Protein AF-A0A6C0TVD8-F1 (afdb_monomer)

Foldseek 3Di:
DDDDDPPPPPPVPPPPVVVPDQPAADWDDDDPPIDHDPVRDDPSNDDDCPVVVVVVPDPPDPPDDD

Secondary structure (DSSP, 8-state):
-PPP------TT---HHHHT-PPPPPEES-GGG-EE-GGG--GGGS---TTHHHHHHS--PPP---

Solvent-accessible surface area (backbone atoms only — not comparable to full-atom values): 4698 Å² total; per-residue (Å²): 137,82,79,80,78,79,78,77,74,69,86,78,62,65,56,76,69,60,74,68,58,58,70,79,62,60,70,42,72,58,81,96,60,49,40,69,40,73,90,66,61,54,89,72,59,59,76,88,59,75,74,53,56,64,64,71,72,49,83,77,76,73,80,76,84,131

Structure (mmCIF, N/CA/C/O backbone):
data_AF-A0A6C0TVD8-F1
#
_entry.id   AF-A0A6C0TVD8-F1
#
loop_
_atom_site.group_PDB
_atom_site.id
_atom_site.type_symbol
_atom_site.label_atom_id
_atom_site.label_alt_id
_atom_site.label_comp_id
_atom_site.label_asym_id
_atom_site.label_entity_id
_atom_site.label_seq_id
_atom_site.pdbx_PDB_ins_code
_atom_site.Cartn_x
_atom_site.Cartn_y
_atom_site.Cartn_z
_atom_site.occupancy
_atom_site.B_iso_or_equiv
_atom_site.auth_seq_id
_atom_site.auth_comp_id
_atom_site.auth_asym_id
_atom_site.auth_atom_id
_atom_site.pdbx_PDB_model_num
ATOM 1 N N . MET A 1 1 ? 4.096 -21.622 -54.377 1.00 42.34 1 MET A N 1
ATOM 2 C CA . MET A 1 1 ? 4.255 -22.459 -53.174 1.00 42.34 1 MET A CA 1
ATOM 3 C C . MET A 1 1 ? 4.259 -21.489 -52.008 1.00 42.34 1 MET A C 1
ATOM 5 O O . MET A 1 1 ? 5.284 -20.873 -51.762 1.00 42.34 1 MET A O 1
ATOM 9 N N . SER A 1 2 ? 3.090 -21.214 -51.435 1.00 43.28 2 SER A N 1
ATOM 10 C CA . SER A 1 2 ? 2.948 -20.290 -50.307 1.00 43.28 2 SER A CA 1
ATOM 11 C C . SER A 1 2 ? 3.084 -21.104 -49.027 1.00 43.28 2 SER A C 1
ATOM 13 O O . SER A 1 2 ? 2.308 -22.037 -48.828 1.00 43.28 2 SER A O 1
ATOM 15 N N . GLU A 1 3 ? 4.083 -20.803 -48.206 1.00 57.31 3 GLU A N 1
ATOM 16 C CA . GLU A 1 3 ? 4.174 -21.350 -46.852 1.00 57.31 3 GLU A CA 1
ATOM 17 C C . GLU A 1 3 ? 3.081 -20.706 -45.985 1.00 57.31 3 GLU A C 1
ATOM 19 O O . GLU A 1 3 ? 2.860 -19.494 -46.097 1.00 57.31 3 GLU A O 1
ATOM 24 N N . PRO A 1 4 ? 2.356 -21.474 -45.155 1.00 55.75 4 PRO A N 1
ATOM 25 C CA . PRO A 1 4 ? 1.383 -20.892 -44.254 1.00 55.75 4 PRO A CA 1
ATOM 26 C C . PRO A 1 4 ? 2.157 -20.232 -43.115 1.00 55.75 4 PRO A C 1
ATOM 28 O O . PRO A 1 4 ? 2.885 -20.897 -42.378 1.00 55.75 4 PRO A O 1
ATOM 31 N N . VAL A 1 5 ? 2.005 -18.917 -42.973 1.00 58.56 5 VA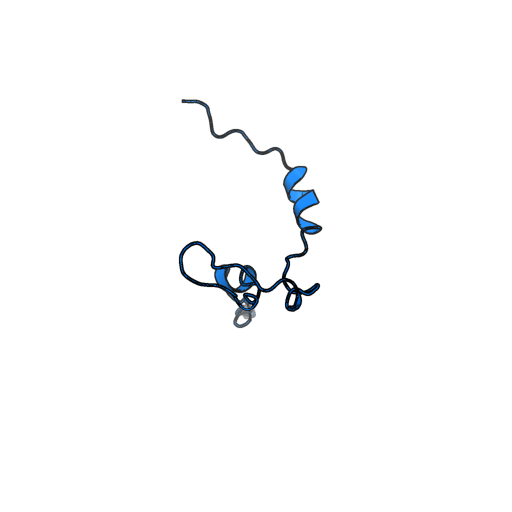L A N 1
ATOM 32 C CA . VAL A 1 5 ? 2.368 -18.245 -41.7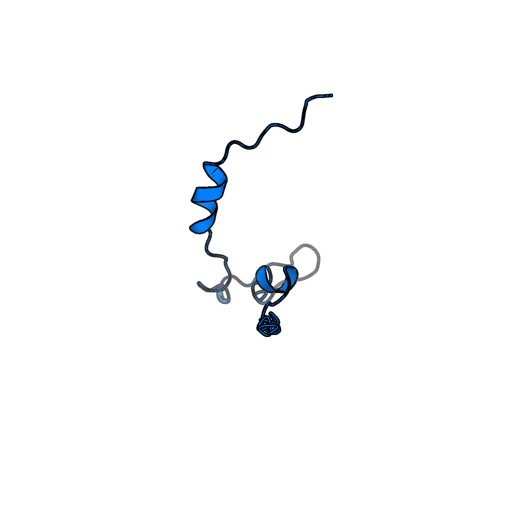29 1.00 58.56 5 VAL A CA 1
ATOM 33 C C . VAL A 1 5 ? 1.546 -18.913 -40.629 1.00 58.56 5 VAL A C 1
ATOM 35 O O . VAL A 1 5 ? 0.318 -18.866 -40.645 1.00 58.56 5 VAL A O 1
ATOM 38 N N . ALA A 1 6 ? 2.218 -19.635 -39.733 1.00 57.19 6 ALA A N 1
ATOM 39 C CA . ALA A 1 6 ? 1.604 -20.091 -38.502 1.00 57.19 6 ALA A CA 1
ATOM 40 C C . ALA A 1 6 ? 1.211 -18.823 -37.747 1.00 57.19 6 ALA A C 1
ATOM 42 O O . ALA A 1 6 ? 2.061 -18.131 -37.187 1.00 57.19 6 ALA A O 1
ATOM 43 N N . GLN A 1 7 ? -0.068 -18.477 -37.837 1.00 48.06 7 GLN A N 1
ATOM 44 C CA . GLN A 1 7 ? -0.691 -17.464 -37.014 1.00 48.06 7 GLN A CA 1
ATOM 45 C C . GLN A 1 7 ? -0.535 -17.975 -35.577 1.00 48.06 7 GLN A C 1
ATOM 47 O O . GLN A 1 7 ? -1.245 -18.875 -35.141 1.00 48.06 7 GLN A O 1
ATOM 52 N N . HIS A 1 8 ? 0.498 -17.507 -34.879 1.00 50.22 8 HIS A N 1
ATOM 53 C CA . HIS A 1 8 ? 0.589 -17.674 -33.438 1.00 50.22 8 HIS A CA 1
ATOM 54 C C . HIS A 1 8 ? -0.348 -16.620 -32.858 1.00 50.22 8 HIS A C 1
ATOM 56 O O . HIS A 1 8 ? 0.086 -15.543 -32.445 1.00 50.22 8 HIS A O 1
ATOM 62 N N . ASP A 1 9 ? -1.650 -16.883 -32.964 1.00 47.16 9 ASP A N 1
ATOM 63 C CA . ASP A 1 9 ? -2.647 -16.127 -32.235 1.00 47.16 9 ASP A CA 1
ATOM 64 C C . ASP A 1 9 ? -2.275 -16.231 -30.753 1.00 47.16 9 ASP A C 1
ATOM 66 O O . ASP A 1 9 ? -2.261 -17.303 -30.148 1.00 47.16 9 ASP A O 1
ATOM 70 N N . ASN A 1 10 ? -1.876 -15.094 -30.186 1.00 54.88 10 ASN A N 1
ATOM 71 C CA . ASN A 1 10 ? -1.692 -14.915 -28.753 1.00 54.88 10 ASN A CA 1
ATOM 72 C C . ASN A 1 10 ? -3.083 -14.903 -28.095 1.00 54.88 10 ASN A C 1
ATOM 74 O O . ASN A 1 10 ? -3.533 -13.896 -27.560 1.00 54.88 10 ASN A O 1
ATOM 78 N N . GLU A 1 11 ? -3.795 -16.024 -28.169 1.00 56.62 11 GLU A N 1
ATOM 79 C CA . GLU A 1 11 ? -5.049 -16.262 -27.441 1.00 56.62 11 GLU A CA 1
ATOM 80 C C . GLU A 1 11 ? -4.813 -16.395 -25.923 1.00 56.62 11 GLU A C 1
ATOM 82 O O . GLU A 1 11 ? -5.767 -16.434 -25.151 1.00 56.62 11 GLU A O 1
ATOM 87 N N . ASP A 1 12 ? -3.542 -16.398 -25.504 1.00 59.91 12 ASP A N 1
ATOM 88 C CA . ASP A 1 12 ? -3.073 -16.503 -24.122 1.00 59.91 12 ASP A CA 1
ATOM 89 C C . ASP A 1 12 ? -2.404 -15.210 -23.604 1.00 59.91 12 ASP A C 1
ATOM 91 O O . ASP A 1 12 ? -1.811 -15.239 -22.535 1.00 59.91 12 ASP A O 1
ATOM 95 N N . ASP A 1 13 ? -2.463 -14.069 -24.317 1.00 68.00 13 ASP A N 1
ATOM 96 C CA . ASP A 1 13 ? -1.954 -12.791 -23.776 1.00 68.00 13 ASP A CA 1
ATOM 97 C C . ASP A 1 13 ? -3.049 -12.133 -22.916 1.00 68.00 13 ASP A C 1
ATOM 99 O O . ASP A 1 13 ? -3.991 -11.538 -23.458 1.00 68.00 13 ASP A O 1
ATOM 103 N N . PRO A 1 14 ? -2.991 -12.230 -21.569 1.00 62.06 14 P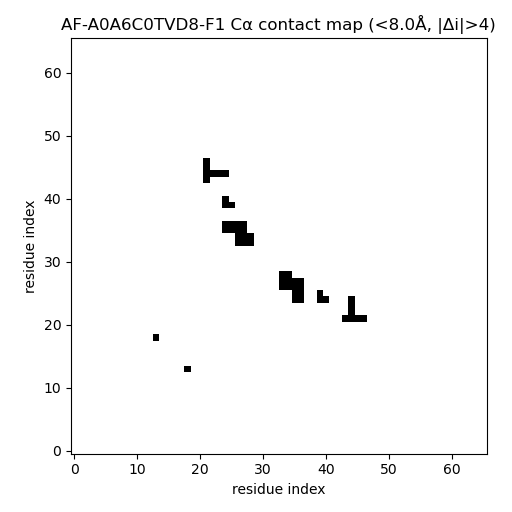RO A N 1
ATOM 104 C CA . PRO A 1 14 ? -3.874 -11.453 -20.722 1.00 62.06 14 PRO A CA 1
ATOM 105 C C . PRO A 1 14 ? -3.527 -9.991 -20.998 1.00 62.06 14 PRO A C 1
ATOM 107 O O . PRO A 1 14 ? -2.446 -9.536 -20.636 1.00 62.06 14 PRO A O 1
ATOM 110 N N . GLY A 1 15 ? -4.406 -9.264 -21.692 1.00 72.94 15 GLY A N 1
ATOM 111 C CA . GLY A 1 15 ? -4.131 -7.895 -22.134 1.00 72.94 15 GLY A CA 1
ATOM 112 C C . GLY A 1 15 ? -3.575 -6.995 -21.014 1.00 72.94 15 GLY A C 1
ATOM 113 O O . GLY A 1 15 ? -3.691 -7.311 -19.831 1.00 72.94 15 GLY A O 1
ATOM 114 N N . PRO A 1 16 ? -2.991 -5.828 -21.332 1.00 66.75 16 PRO A N 1
ATOM 115 C CA . PRO A 1 16 ? -2.133 -5.057 -20.418 1.00 66.75 16 PRO A CA 1
ATOM 116 C C . PRO A 1 16 ? -2.718 -4.781 -19.019 1.00 66.75 16 PRO A C 1
ATOM 118 O O . PRO A 1 16 ? -1.967 -4.724 -18.052 1.00 66.75 16 PRO A O 1
ATOM 121 N N . LEU A 1 17 ? -4.043 -4.660 -18.890 1.00 66.50 17 LEU A N 1
ATOM 122 C CA . LEU A 1 17 ? -4.728 -4.522 -17.599 1.00 66.50 17 LEU A CA 1
ATOM 123 C C . LEU A 1 17 ? -4.600 -5.763 -16.705 1.00 66.50 17 LEU A C 1
ATOM 125 O O . LEU A 1 17 ? -4.399 -5.635 -15.503 1.00 66.50 17 LEU A O 1
ATOM 129 N N . ALA A 1 18 ? -4.698 -6.956 -17.284 1.00 69.31 18 ALA A N 1
ATOM 130 C CA . ALA A 1 18 ? -4.601 -8.211 -16.555 1.00 69.31 18 ALA A CA 1
ATOM 131 C C . ALA A 1 18 ? -3.157 -8.509 -16.111 1.00 69.31 18 ALA A C 1
ATOM 133 O O . ALA A 1 18 ? -2.963 -9.072 -15.040 1.00 69.31 18 ALA A O 1
ATOM 134 N N . ARG A 1 19 ? -2.140 -8.030 -16.846 1.00 65.44 19 ARG A N 1
ATOM 135 C CA . ARG A 1 19 ? -0.728 -8.099 -16.410 1.00 65.44 19 ARG A CA 1
ATOM 136 C C . ARG A 1 19 ? -0.410 -7.223 -15.196 1.00 65.44 19 ARG A C 1
ATOM 138 O O . ARG A 1 19 ? 0.560 -7.492 -14.499 1.00 65.44 19 ARG A O 1
ATOM 145 N N . GLY A 1 20 ? -1.199 -6.175 -14.955 1.00 63.22 20 GLY A N 1
ATOM 146 C CA . GLY A 1 20 ? -1.036 -5.271 -13.811 1.00 63.22 20 GLY A CA 1
ATOM 147 C C . GLY A 1 20 ? -1.944 -5.585 -12.619 1.00 63.22 20 GLY A C 1
ATOM 148 O O . GLY A 1 20 ? -1.895 -4.874 -11.617 1.00 63.22 20 GLY A O 1
ATOM 149 N N . ALA A 1 21 ? -2.797 -6.606 -12.719 1.00 61.06 21 ALA A N 1
ATOM 150 C CA . ALA A 1 21 ? -3.788 -6.914 -11.698 1.00 61.06 21 ALA A CA 1
ATOM 151 C C . ALA A 1 21 ? -3.206 -7.859 -10.635 1.00 61.06 21 ALA A C 1
ATOM 153 O O . ALA A 1 21 ? -3.427 -9.067 -10.671 1.00 61.06 21 ALA A O 1
ATOM 154 N N . ALA A 1 22 ? -2.483 -7.304 -9.660 1.00 65.56 22 ALA A N 1
ATOM 155 C CA . ALA A 1 22 ? -2.269 -8.002 -8.393 1.00 65.56 22 ALA A CA 1
ATOM 156 C C . ALA A 1 22 ? -3.630 -8.195 -7.698 1.00 65.56 22 ALA A C 1
ATOM 158 O O . ALA A 1 22 ? -4.457 -7.277 -7.675 1.00 65.56 22 ALA A O 1
ATOM 159 N N . SER A 1 23 ? -3.883 -9.386 -7.147 1.00 71.62 23 SER A N 1
ATOM 160 C CA . SER A 1 23 ? -5.114 -9.631 -6.390 1.00 71.62 23 SER A CA 1
ATOM 161 C C . SER A 1 23 ? -5.156 -8.701 -5.180 1.00 71.62 23 SER A C 1
ATOM 163 O O . SER A 1 23 ? -4.227 -8.685 -4.375 1.00 71.62 23 SER A O 1
ATOM 165 N N . LEU A 1 24 ? -6.234 -7.924 -5.046 1.00 75.06 24 LEU A N 1
ATOM 166 C CA . LEU A 1 24 ? -6.371 -6.964 -3.955 1.00 75.06 24 LEU A CA 1
ATOM 167 C C . LEU A 1 24 ? -6.558 -7.703 -2.618 1.00 75.06 24 LEU A C 1
ATOM 169 O O . LEU A 1 24 ? -7.489 -8.506 -2.502 1.00 75.06 24 LEU A O 1
ATOM 173 N N . PRO A 1 25 ? -5.724 -7.422 -1.601 1.00 83.50 25 PRO A N 1
ATOM 174 C CA . PRO A 1 25 ? -5.930 -7.930 -0.252 1.00 83.50 25 PRO A CA 1
ATOM 175 C C . PRO A 1 25 ? -7.265 -7.433 0.330 1.00 83.50 25 PRO A C 1
ATOM 177 O O . PRO A 1 25 ? -7.768 -6.379 -0.080 1.00 83.50 25 PRO A O 1
ATOM 180 N N . PRO A 1 26 ? -7.842 -8.141 1.315 1.00 90.88 26 PRO A N 1
ATOM 181 C CA . PRO A 1 26 ? -9.033 -7.681 2.012 1.00 90.88 26 PRO A CA 1
ATOM 182 C C . PRO A 1 26 ? -8.802 -6.312 2.661 1.00 90.88 26 PRO A C 1
ATOM 184 O O . PRO A 1 26 ? -7.722 -6.003 3.166 1.00 90.88 26 PRO A O 1
ATOM 187 N N . VAL A 1 27 ? -9.844 -5.482 2.638 1.00 92.62 27 VAL A N 1
ATOM 188 C CA . VAL A 1 27 ? -9.845 -4.136 3.219 1.00 92.62 27 VAL A CA 1
ATOM 189 C C . VAL A 1 27 ? -10.604 -4.162 4.544 1.00 92.62 27 VAL A C 1
ATOM 191 O O . VAL A 1 27 ? -11.714 -4.686 4.620 1.00 92.62 27 VAL A O 1
ATOM 194 N N . ILE A 1 28 ? -10.010 -3.572 5.578 1.00 94.88 28 ILE A N 1
ATOM 195 C CA . ILE A 1 28 ? -10.577 -3.392 6.916 1.00 94.88 28 ILE A CA 1
ATOM 196 C C . ILE A 1 28 ? -10.829 -1.903 7.195 1.00 94.88 28 ILE A C 1
ATOM 198 O O . ILE A 1 28 ? -10.115 -1.034 6.692 1.00 94.88 28 ILE A O 1
ATOM 202 N N . GLY A 1 29 ? -11.822 -1.601 8.034 1.00 93.25 29 GLY A N 1
ATOM 203 C CA . GLY A 1 29 ? -12.270 -0.228 8.300 1.00 93.25 29 GLY A CA 1
ATOM 204 C C . GLY A 1 29 ? -13.286 0.278 7.271 1.00 93.25 29 GLY A C 1
ATOM 205 O O . GLY A 1 29 ? -13.682 -0.441 6.359 1.00 93.25 29 GLY A O 1
ATOM 206 N N . GLU A 1 30 ? -13.739 1.520 7.432 1.00 94.06 30 GLU A N 1
ATOM 207 C CA . GLU A 1 30 ? -14.824 2.094 6.630 1.00 94.06 30 GLU A CA 1
ATOM 208 C C . GLU A 1 30 ? -14.574 3.566 6.279 1.00 94.06 30 GLU A C 1
ATOM 210 O O . GLU A 1 30 ? -13.861 4.291 6.982 1.00 94.06 30 GLU A O 1
ATOM 215 N N . GLY A 1 31 ? -15.144 4.008 5.154 1.00 93.56 31 GLY A N 1
ATOM 216 C CA . GLY A 1 31 ? -14.991 5.373 4.649 1.00 93.56 31 GLY A CA 1
ATOM 217 C C . GLY A 1 31 ? -13.522 5.781 4.497 1.00 93.56 31 GLY A C 1
ATOM 218 O O . GLY A 1 31 ? -12.725 5.071 3.890 1.00 93.56 31 GLY A O 1
ATOM 219 N N . CYS A 1 32 ? -13.157 6.924 5.079 1.00 93.81 32 CYS A N 1
ATOM 220 C CA . CYS A 1 32 ? -11.797 7.471 5.019 1.00 93.81 32 CYS A CA 1
ATOM 221 C C . CYS A 1 32 ? -10.758 6.668 5.823 1.00 93.81 32 CYS A C 1
ATOM 223 O O . CYS A 1 32 ? -9.571 6.968 5.732 1.00 93.81 32 CYS A O 1
ATOM 225 N N . LEU A 1 33 ? -11.187 5.697 6.635 1.00 92.00 33 LEU A N 1
ATOM 226 C CA . LEU A 1 33 ? -10.304 4.851 7.446 1.00 92.00 33 LEU A CA 1
ATOM 227 C C . LEU A 1 33 ? -10.110 3.450 6.850 1.00 92.00 33 LEU A C 1
ATOM 229 O O . LEU A 1 33 ? -9.485 2.601 7.485 1.00 92.00 33 LEU A O 1
ATOM 233 N N . ALA A 1 34 ? -10.647 3.199 5.655 1.00 94.69 34 ALA A N 1
ATOM 234 C CA . ALA A 1 34 ? -10.445 1.946 4.946 1.00 94.69 34 ALA A CA 1
ATOM 235 C C . ALA A 1 34 ? -8.954 1.736 4.616 1.00 94.69 34 ALA A C 1
ATOM 237 O O . ALA A 1 34 ? -8.285 2.634 4.100 1.00 94.69 34 ALA A O 1
ATOM 238 N N . ARG A 1 35 ? -8.434 0.541 4.910 1.00 92.44 35 ARG A N 1
ATOM 239 C CA . ARG A 1 35 ? -7.039 0.142 4.652 1.00 92.44 35 ARG A CA 1
ATOM 240 C C . ARG A 1 35 ? -6.936 -1.354 4.364 1.00 92.44 35 ARG A C 1
ATOM 242 O O . ARG A 1 35 ? -7.790 -2.109 4.810 1.00 92.44 35 ARG A O 1
ATOM 249 N N . PHE A 1 36 ? -5.884 -1.799 3.684 1.00 92.12 36 PHE A N 1
ATOM 250 C CA . 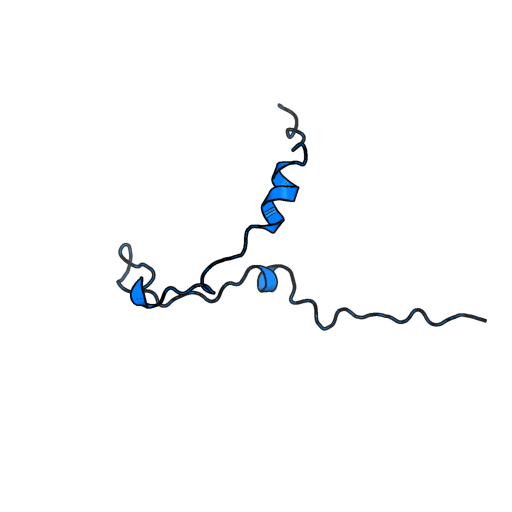PHE A 1 36 ? -5.617 -3.232 3.517 1.00 92.12 36 PHE A CA 1
ATOM 251 C C . PHE A 1 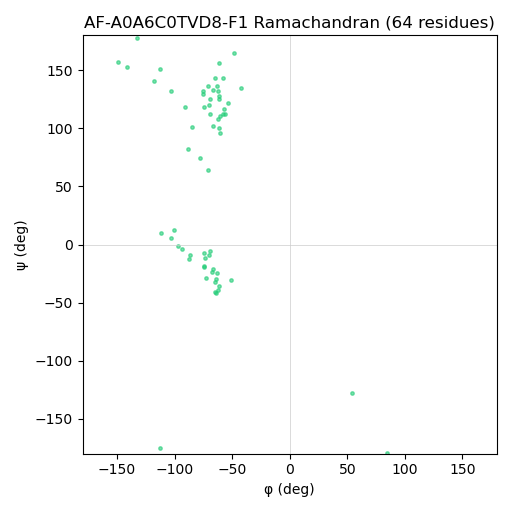36 ? -5.307 -3.907 4.860 1.00 92.12 36 PHE A C 1
ATOM 253 O O . PHE A 1 36 ? -4.669 -3.300 5.726 1.00 92.12 36 PHE A O 1
ATOM 260 N N . ASP A 1 37 ? -5.772 -5.145 5.028 1.00 92.62 37 ASP A N 1
ATOM 261 C CA . ASP A 1 37 ? -5.467 -5.982 6.185 1.00 92.62 37 ASP A CA 1
ATOM 262 C C . ASP A 1 37 ? -3.988 -6.404 6.151 1.00 92.62 37 ASP A C 1
ATOM 264 O O . ASP A 1 37 ? -3.603 -7.170 5.264 1.00 92.62 37 ASP A O 1
ATOM 268 N N . PRO A 1 38 ? -3.150 -5.931 7.093 1.00 89.75 38 PRO A N 1
ATOM 269 C CA . PRO A 1 38 ? -1.736 -6.282 7.116 1.00 89.75 38 PRO A CA 1
ATOM 270 C C . PRO A 1 38 ? -1.494 -7.776 7.353 1.00 89.75 38 PRO A C 1
ATOM 272 O O . PRO A 1 38 ? -0.508 -8.299 6.843 1.00 89.75 38 PRO A O 1
ATOM 275 N N . GLU A 1 39 ? -2.385 -8.471 8.066 1.00 92.38 39 GLU A N 1
ATOM 276 C CA . GLU A 1 39 ? -2.248 -9.907 8.346 1.00 92.38 39 GLU A CA 1
ATOM 277 C C . GLU A 1 39 ? -2.552 -10.757 7.105 1.00 92.38 39 GLU A C 1
ATOM 279 O O . GLU A 1 39 ? -2.158 -11.919 7.028 1.00 92.38 39 GLU A O 1
ATOM 284 N N . SER A 1 40 ? -3.245 -10.180 6.118 1.00 89.81 40 SER A N 1
ATOM 285 C CA . SER A 1 40 ? -3.545 -10.839 4.848 1.00 89.81 40 SER A CA 1
ATOM 286 C C . SER A 1 40 ? -2.525 -10.530 3.747 1.00 89.81 40 SER A C 1
ATOM 288 O O . SER A 1 40 ? -2.661 -11.068 2.646 1.00 89.81 40 SER A O 1
ATOM 290 N N . LEU A 1 41 ? -1.535 -9.666 4.000 1.00 86.12 41 LEU A N 1
ATOM 291 C CA . LEU A 1 41 ? -0.476 -9.377 3.035 1.00 86.12 41 LEU A CA 1
ATOM 292 C C . LEU A 1 41 ? 0.522 -10.537 2.977 1.00 86.12 41 LEU A C 1
ATOM 294 O O . LEU A 1 41 ? 1.017 -11.005 4.000 1.00 86.12 41 LEU A O 1
ATOM 298 N N . ASN A 1 42 ? 0.844 -10.971 1.762 1.00 85.50 42 ASN A N 1
ATOM 299 C CA . ASN A 1 42 ? 1.796 -12.046 1.493 1.00 85.50 42 ASN A CA 1
ATOM 300 C C . ASN A 1 42 ? 2.789 -11.647 0.385 1.00 85.50 42 ASN A C 1
ATOM 302 O O . ASN A 1 42 ? 2.703 -10.559 -0.185 1.00 85.50 42 ASN A O 1
ATOM 306 N N . GLU A 1 43 ? 3.737 -12.531 0.074 1.00 82.81 43 GLU A N 1
ATOM 307 C CA . GLU A 1 43 ? 4.789 -12.288 -0.928 1.00 82.81 43 GLU A CA 1
ATOM 308 C C . GLU A 1 43 ? 4.233 -12.086 -2.350 1.00 82.81 43 GLU A C 1
ATOM 310 O O . GLU A 1 43 ? 4.846 -11.400 -3.164 1.00 82.81 43 GLU A O 1
ATOM 315 N N . GLU A 1 44 ? 3.041 -12.617 -2.631 1.00 81.25 44 GLU A N 1
ATOM 316 C CA . GLU A 1 44 ? 2.348 -12.502 -3.921 1.00 81.25 44 GLU A CA 1
ATOM 317 C C . GLU A 1 44 ? 1.496 -11.227 -4.034 1.00 81.25 44 GLU A C 1
ATOM 319 O O . GLU A 1 44 ? 1.007 -10.892 -5.110 1.00 81.25 44 GLU A O 1
ATOM 324 N N . SER A 1 45 ? 1.319 -10.485 -2.935 1.00 82.25 45 SER A N 1
ATOM 325 C CA . SER A 1 45 ? 0.525 -9.248 -2.905 1.00 82.25 45 SER A CA 1
ATOM 326 C C . SER A 1 45 ? 1.238 -8.062 -3.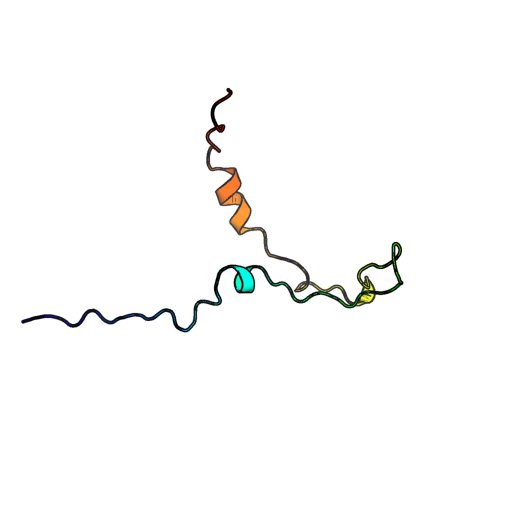577 1.00 82.25 45 SER A C 1
ATOM 328 O O . SER A 1 45 ? 0.654 -6.987 -3.718 1.00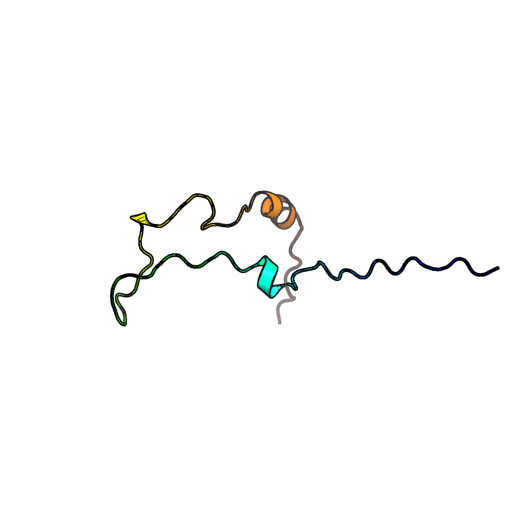 82.25 45 S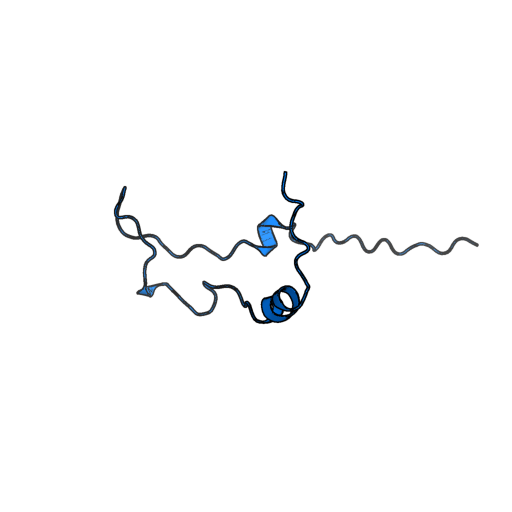ER A O 1
ATOM 330 N N . GLY A 1 46 ? 2.507 -8.232 -3.959 1.00 76.94 46 GLY A N 1
ATOM 331 C CA . GLY A 1 46 ? 3.328 -7.231 -4.637 1.00 76.94 46 GLY A CA 1
ATOM 332 C C . GLY A 1 46 ? 3.670 -7.609 -6.079 1.00 76.94 46 GLY A C 1
ATOM 333 O O . GLY A 1 46 ? 3.220 -8.610 -6.623 1.00 76.94 46 GLY A O 1
ATOM 334 N N . THR A 1 47 ? 4.500 -6.789 -6.717 1.00 76.88 47 THR A N 1
ATOM 335 C CA . THR A 1 47 ? 5.059 -7.059 -8.049 1.00 76.88 47 THR A CA 1
ATOM 336 C C . THR A 1 47 ? 6.576 -7.165 -7.948 1.00 76.88 47 THR A C 1
ATOM 338 O O . THR A 1 47 ? 7.199 -6.388 -7.223 1.00 76.88 47 THR A O 1
ATOM 341 N N . ASP A 1 48 ? 7.184 -8.105 -8.680 1.00 78.94 48 ASP A N 1
ATOM 342 C CA . ASP A 1 48 ? 8.640 -8.137 -8.830 1.00 78.94 48 ASP A CA 1
ATOM 343 C C . ASP A 1 48 ? 9.101 -6.958 -9.697 1.00 78.94 48 ASP A C 1
ATOM 345 O O . ASP A 1 48 ? 8.723 -6.817 -10.860 1.00 78.94 48 ASP A O 1
ATOM 349 N N . PHE A 1 49 ? 9.940 -6.102 -9.117 1.00 77.38 49 PHE A N 1
ATOM 350 C CA . PHE A 1 49 ? 10.509 -4.939 -9.799 1.00 77.38 49 PHE A CA 1
ATOM 351 C C . PHE A 1 49 ? 11.948 -5.176 -10.269 1.00 77.38 49 PHE A C 1
ATOM 353 O O . PHE A 1 49 ? 12.623 -4.219 -10.659 1.00 77.38 49 PHE A O 1
ATOM 360 N N . SER A 1 50 ? 12.446 -6.415 -10.262 1.00 80.50 50 SER A N 1
ATOM 361 C CA . SER A 1 50 ? 13.822 -6.711 -10.682 1.00 80.50 50 SER A CA 1
ATOM 362 C C . SER A 1 50 ? 14.052 -6.329 -12.151 1.00 80.50 50 SER A C 1
ATOM 364 O O . SER A 1 50 ? 15.087 -5.754 -12.493 1.00 80.50 50 SER A O 1
ATOM 366 N N . ALA A 1 51 ? 13.042 -6.513 -13.007 1.00 70.25 51 ALA A N 1
ATOM 367 C CA . ALA A 1 51 ? 13.064 -6.073 -14.406 1.00 70.25 51 ALA A CA 1
ATOM 368 C C . ALA A 1 51 ? 13.073 -4.537 -14.586 1.00 70.25 51 ALA A C 1
ATOM 370 O O . ALA A 1 51 ? 13.510 -4.033 -15.622 1.00 70.25 51 ALA A O 1
ATOM 371 N N . ALA A 1 52 ? 12.646 -3.763 -13.579 1.00 73.94 52 ALA A N 1
ATOM 372 C CA . ALA A 1 52 ? 12.612 -2.299 -13.653 1.00 73.94 52 ALA A CA 1
ATOM 373 C C . ALA A 1 52 ? 14.008 -1.652 -13.566 1.00 73.94 52 ALA A C 1
ATOM 375 O O . ALA A 1 52 ? 14.157 -0.455 -13.822 1.00 73.94 52 ALA A O 1
ATOM 376 N N . VAL A 1 53 ? 15.043 -2.419 -13.211 1.00 76.25 53 VAL A N 1
ATOM 377 C CA . VAL A 1 53 ? 16.436 -1.947 -13.210 1.00 76.25 53 VAL A CA 1
ATOM 378 C C . VAL A 1 53 ? 16.896 -1.602 -14.627 1.00 76.25 53 VAL A C 1
ATOM 380 O O . VAL A 1 53 ? 17.509 -0.555 -14.818 1.00 76.25 53 VAL A O 1
ATOM 383 N N . SER A 1 54 ? 16.541 -2.417 -15.625 1.00 67.81 54 SER A N 1
ATOM 384 C CA . SER A 1 54 ? 16.892 -2.168 -17.029 1.00 67.81 54 SER A CA 1
ATOM 385 C C . SER A 1 54 ? 16.274 -0.873 -17.561 1.00 67.81 54 SER A C 1
ATOM 387 O O . SER A 1 54 ? 16.960 -0.114 -18.235 1.00 67.81 54 SER A O 1
ATOM 389 N N . LEU A 1 55 ? 15.028 -0.572 -17.172 1.00 66.44 55 LEU A N 1
ATOM 390 C CA . LEU A 1 55 ? 14.322 0.661 -17.551 1.00 66.44 55 LEU A CA 1
ATOM 391 C C . LEU A 1 55 ? 14.986 1.922 -16.977 1.00 66.44 55 LEU A C 1
ATOM 393 O O . LEU A 1 55 ? 14.959 2.975 -17.600 1.00 66.44 55 LEU A O 1
ATOM 397 N N . ARG A 1 56 ? 15.599 1.830 -15.788 1.00 62.88 56 ARG A N 1
ATOM 398 C CA . ARG A 1 56 ? 16.293 2.961 -15.144 1.00 62.88 56 ARG A CA 1
ATOM 399 C C . ARG A 1 56 ? 17.636 3.310 -15.785 1.00 62.88 56 ARG A C 1
ATOM 401 O O . ARG A 1 56 ? 18.144 4.402 -15.541 1.00 62.88 56 ARG A O 1
ATOM 408 N N . CYS A 1 57 ? 18.230 2.387 -16.537 1.00 64.38 57 CYS A N 1
ATOM 409 C CA . CYS A 1 57 ? 19.481 2.623 -17.253 1.00 64.38 57 CYS A CA 1
ATOM 410 C C . CYS A 1 57 ? 19.259 3.217 -18.647 1.00 64.38 57 CYS A C 1
ATOM 412 O O . CYS A 1 57 ? 20.224 3.693 -19.247 1.00 64.38 57 CYS A O 1
ATOM 414 N N . GLU A 1 58 ? 18.024 3.211 -19.154 1.00 65.31 58 GLU A N 1
ATOM 415 C CA . GLU A 1 58 ? 17.697 3.917 -20.384 1.00 65.31 58 GLU A CA 1
ATOM 416 C C . GLU A 1 58 ? 17.626 5.424 -20.101 1.00 65.31 58 GLU A C 1
ATOM 418 O O . GLU A 1 58 ? 16.967 5.849 -19.146 1.00 65.31 58 GLU A O 1
ATOM 423 N N . PRO A 1 59 ? 18.315 6.258 -20.894 1.00 66.38 59 PRO A N 1
ATOM 424 C CA . PRO A 1 59 ? 18.128 7.695 -20.834 1.00 66.38 59 PRO A CA 1
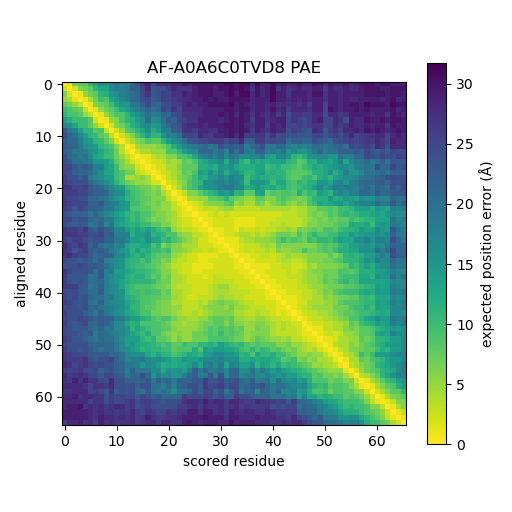ATOM 425 C C . PRO A 1 59 ? 16.669 8.015 -21.173 1.00 66.38 59 PRO A C 1
ATOM 427 O O . PRO A 1 59 ? 16.231 7.856 -22.308 1.00 66.38 59 PRO A O 1
ATOM 430 N N . ILE A 1 60 ? 15.908 8.463 -20.179 1.00 70.88 60 ILE A N 1
ATOM 431 C CA . ILE A 1 60 ? 14.639 9.146 -20.415 1.00 70.88 60 ILE A CA 1
ATOM 432 C C . ILE A 1 60 ? 14.964 10.475 -21.095 1.00 70.88 60 ILE A C 1
ATOM 434 O O . ILE A 1 60 ? 15.425 11.411 -20.440 1.00 70.88 60 ILE A O 1
ATOM 438 N N . GLU A 1 61 ? 14.770 10.536 -22.415 1.00 71.25 61 GLU A N 1
ATOM 439 C CA . GLU A 1 61 ? 14.804 11.792 -23.163 1.00 71.25 61 GLU A CA 1
ATOM 440 C C . GLU A 1 61 ? 13.808 12.751 -22.487 1.00 71.25 61 GLU A C 1
ATOM 442 O O . GLU A 1 61 ? 12.633 12.397 -22.315 1.00 71.25 61 GLU A O 1
ATOM 447 N N . PRO A 1 62 ? 14.251 13.927 -22.018 1.00 73.06 62 PRO A N 1
ATOM 448 C CA . PRO A 1 62 ? 13.337 14.897 -21.443 1.00 73.06 62 PRO A CA 1
ATOM 449 C C . PRO A 1 62 ? 12.327 15.307 -22.518 1.00 73.06 62 PRO A C 1
ATOM 451 O O . PRO A 1 62 ? 12.716 15.705 -23.611 1.00 73.06 62 PRO A O 1
ATOM 454 N N . LEU A 1 63 ? 11.030 15.220 -22.201 1.00 67.81 63 LEU A N 1
ATOM 455 C CA . LEU A 1 63 ? 9.984 15.831 -23.018 1.00 67.81 63 LEU A CA 1
ATOM 456 C C . LEU A 1 63 ? 10.316 17.327 -23.107 1.00 67.81 63 LEU A C 1
ATOM 458 O O . LEU A 1 63 ? 10.410 17.979 -22.064 1.00 67.81 63 LEU A O 1
ATOM 462 N N . ASP A 1 64 ? 10.589 17.814 -24.319 1.00 69.56 64 ASP A N 1
ATOM 463 C CA . ASP A 1 64 ? 11.164 19.136 -24.578 1.00 69.56 64 ASP A CA 1
ATOM 464 C C . ASP A 1 64 ? 10.543 20.246 -23.702 1.00 69.56 64 ASP A C 1
ATOM 466 O O . ASP A 1 64 ? 9.314 20.317 -23.576 1.00 69.56 64 ASP A O 1
ATOM 470 N N . PRO A 1 65 ? 11.350 21.140 -23.097 1.00 71.50 65 PRO A N 1
ATOM 471 C CA . PRO A 1 65 ? 10.810 22.299 -22.399 1.00 71.50 65 PRO A CA 1
ATOM 472 C C . PRO A 1 65 ? 10.143 23.266 -23.395 1.00 71.50 65 PRO A C 1
ATOM 474 O O . PRO A 1 65 ? 10.722 23.588 -24.432 1.00 71.50 65 PRO A O 1
ATOM 477 N N . VAL A 1 66 ? 8.927 23.710 -23.045 1.00 66.38 66 VAL A N 1
ATOM 478 C CA . VAL A 1 66 ? 8.098 24.707 -23.761 1.00 66.38 66 VAL A CA 1
ATOM 479 C C . VAL A 1 66 ? 8.802 26.053 -23.903 1.00 66.38 66 VAL A C 1
ATOM 481 O O . VAL A 1 66 ? 9.370 26.522 -22.889 1.00 66.38 66 VAL A O 1
#

Mean predicted aligned error: 14.81 Å

Radius of gyration: 20.86 Å; Cα contacts (8 Å, |Δi|>4): 25; chains: 1; bounding box: 34×47×62 Å

Sequence (66 aa):
MSEPVAQHDNEDDPGPLARGAASLPPVIGEGCLARFDPESLNEESGTDFSAAVSLRCEPIEPLDPV

pLDDT: mean 73.09, std 14.08, range [42.34, 94.88]